Protein AF-A0A9C7UK19-F1 (afdb_monomer)

Structure (mmCIF, N/CA/C/O backbone):
data_AF-A0A9C7UK19-F1
#
_entry.id   AF-A0A9C7UK19-F1
#
loop_
_atom_site.group_PDB
_atom_site.id
_atom_site.type_symbol
_atom_site.label_atom_id
_atom_site.label_alt_id
_atom_site.label_comp_id
_atom_site.label_asym_id
_atom_site.label_entity_id
_atom_site.label_seq_id
_atom_site.pdbx_PDB_ins_code
_atom_site.Cartn_x
_atom_site.Cartn_y
_atom_site.Cartn_z
_atom_site.occupancy
_atom_site.B_iso_or_equiv
_atom_site.auth_seq_id
_atom_site.auth_comp_id
_atom_site.auth_asym_id
_atom_site.auth_atom_id
_atom_site.pdbx_PDB_model_num
ATOM 1 N N . MET A 1 1 ? -6.858 4.309 5.546 1.00 86.50 1 MET A N 1
ATOM 2 C CA . MET A 1 1 ? -5.712 3.876 6.383 1.00 86.50 1 MET A CA 1
ATOM 3 C C . MET A 1 1 ? -5.864 4.515 7.746 1.00 86.50 1 MET A C 1
ATOM 5 O O . MET A 1 1 ? -6.211 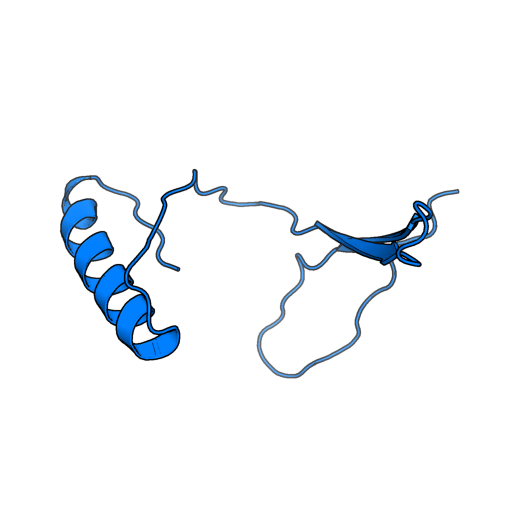5.690 7.801 1.00 86.50 1 MET A O 1
ATOM 9 N N . ARG A 1 2 ? -5.595 3.773 8.821 1.00 90.62 2 ARG A N 1
ATOM 10 C CA . ARG A 1 2 ? -5.650 4.281 10.194 1.00 90.62 2 ARG A CA 1
ATOM 11 C C . ARG A 1 2 ? -4.419 3.808 10.961 1.00 90.62 2 ARG A C 1
ATOM 13 O O . ARG A 1 2 ? -3.987 2.677 10.763 1.00 90.62 2 ARG A O 1
ATOM 20 N N . VAL A 1 3 ? -3.855 4.671 11.802 1.00 93.19 3 VAL A N 1
ATOM 21 C CA . VAL A 1 3 ? -2.739 4.318 12.692 1.00 93.19 3 VAL A CA 1
ATOM 22 C C . VAL A 1 3 ? -3.313 3.973 14.062 1.00 93.19 3 VAL A C 1
ATOM 24 O O . VAL A 1 3 ? -4.142 4.715 14.585 1.00 93.19 3 VAL A O 1
ATOM 27 N N . VAL A 1 4 ? -2.880 2.846 14.624 1.00 94.06 4 VAL A N 1
ATOM 28 C CA . VAL A 1 4 ? -3.327 2.326 15.920 1.00 94.06 4 VAL A CA 1
ATOM 29 C C . VAL A 1 4 ? -2.098 2.193 16.816 1.00 94.06 4 VAL A C 1
ATOM 31 O O . VAL A 1 4 ? -1.133 1.533 16.435 1.00 94.06 4 VAL A O 1
ATOM 34 N N . HIS A 1 5 ? -2.108 2.852 17.976 1.00 93.19 5 HIS A N 1
ATOM 35 C CA . HIS A 1 5 ? -0.972 2.854 18.909 1.00 93.19 5 HIS A CA 1
ATOM 36 C C . HIS A 1 5 ? -1.152 1.912 20.102 1.00 93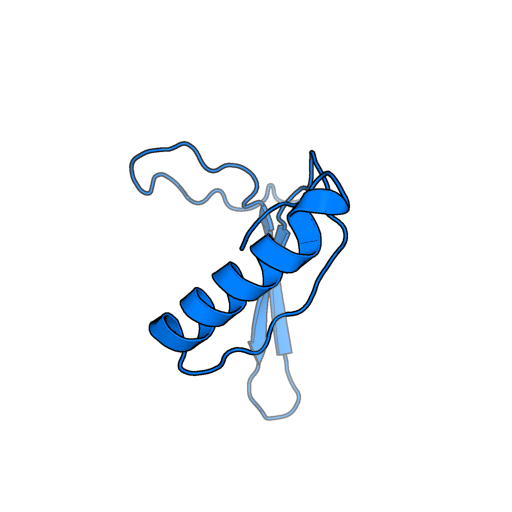.19 5 HIS A C 1
ATOM 38 O O . HIS A 1 5 ? -0.155 1.454 20.653 1.00 93.19 5 HIS A O 1
ATOM 44 N N . ASN A 1 6 ? -2.399 1.601 20.468 1.00 94.94 6 ASN A N 1
ATOM 45 C CA . ASN A 1 6 ? -2.732 0.800 21.643 1.00 94.94 6 ASN A CA 1
ATOM 46 C C . ASN A 1 6 ? -3.662 -0.352 21.243 1.00 94.94 6 ASN A C 1
ATOM 48 O O . ASN A 1 6 ? -4.459 -0.217 20.315 1.00 94.94 6 ASN A O 1
ATOM 52 N N . GLU A 1 7 ? -3.598 -1.464 21.967 1.00 93.88 7 GLU A N 1
ATOM 53 C CA . GLU A 1 7 ? -4.399 -2.661 21.680 1.00 93.88 7 GLU A CA 1
ATOM 54 C C . GLU A 1 7 ? -5.903 -2.443 21.909 1.00 93.88 7 GLU A C 1
ATOM 56 O O . GLU A 1 7 ? -6.727 -2.910 21.127 1.00 93.88 7 GLU A O 1
ATOM 61 N N . GLU A 1 8 ? -6.272 -1.646 22.911 1.00 95.94 8 GLU A N 1
ATOM 62 C CA . GLU A 1 8 ? -7.672 -1.367 23.271 1.00 95.94 8 GLU A CA 1
ATOM 63 C C . GLU A 1 8 ? -8.486 -0.757 22.118 1.00 95.94 8 GLU A C 1
ATOM 65 O O . GLU A 1 8 ? -9.678 -1.018 21.967 1.00 95.94 8 GLU A O 1
ATOM 70 N N . VAL A 1 9 ? -7.837 0.044 21.268 1.00 94.88 9 VAL A N 1
ATOM 71 C CA . VAL A 1 9 ? -8.473 0.716 20.123 1.00 94.88 9 VAL A CA 1
ATOM 72 C C . VAL A 1 9 ? -8.379 -0.095 18.830 1.00 94.88 9 VAL A C 1
ATOM 74 O O . VAL A 1 9 ? -8.848 0.356 17.783 1.00 94.88 9 VAL A O 1
ATOM 77 N N . LEU A 1 10 ? -7.780 -1.286 18.868 1.00 94.44 10 LEU A N 1
ATOM 78 C CA . LEU A 1 10 ? -7.521 -2.070 17.670 1.00 94.44 10 LEU A CA 1
ATOM 79 C C . LEU A 1 10 ? -8.808 -2.601 17.034 1.00 94.44 10 LEU A C 1
ATOM 81 O O . LEU A 1 10 ? -9.054 -2.363 15.851 1.00 94.44 10 LEU A O 1
ATOM 85 N N . LEU A 1 11 ? -9.639 -3.298 17.814 1.00 95.81 11 LEU A N 1
ATOM 86 C CA . LEU A 1 11 ? -10.843 -3.960 17.299 1.00 95.81 11 LEU A CA 1
ATOM 87 C C . LEU A 1 11 ? -11.837 -2.955 16.709 1.00 95.81 11 LEU A C 1
ATOM 89 O O . LEU A 1 11 ? -12.348 -3.160 15.607 1.00 95.81 11 LEU A O 1
ATOM 93 N N . SER A 1 12 ? -12.050 -1.833 17.399 1.00 95.38 12 SER A N 1
ATOM 94 C CA . SER A 1 12 ? -12.908 -0.754 16.907 1.00 95.38 12 SER A CA 1
ATOM 95 C C . SER A 1 12 ? -12.340 -0.112 15.637 1.00 95.38 12 SER A C 1
ATOM 97 O O . SER A 1 12 ? -13.079 0.138 14.684 1.00 95.38 12 SER A O 1
ATOM 99 N N . SER A 1 13 ? -11.019 0.088 15.565 1.00 95.50 13 SER A N 1
ATOM 100 C CA . SER A 1 13 ? -10.363 0.632 14.370 1.00 95.50 13 SER A CA 1
ATOM 101 C C . SER A 1 13 ? -10.501 -0.286 13.156 1.00 95.50 13 SER A C 1
ATOM 103 O O . SER A 1 13 ? -10.693 0.214 12.045 1.00 95.50 13 SER A O 1
ATOM 105 N N . ILE A 1 14 ? -10.438 -1.609 13.348 1.00 96.19 14 ILE A N 1
ATOM 106 C CA . ILE A 1 14 ? -10.652 -2.588 12.274 1.00 96.19 14 ILE A CA 1
ATOM 107 C C . ILE A 1 14 ? -12.079 -2.467 11.738 1.00 96.19 14 ILE A C 1
ATOM 109 O O . ILE A 1 14 ? -12.247 -2.247 10.542 1.00 96.19 14 ILE A O 1
ATOM 113 N N . GLN A 1 15 ? -13.093 -2.530 12.606 1.00 96.31 15 GLN A N 1
ATOM 114 C CA . GLN A 1 15 ? -14.506 -2.485 12.200 1.00 96.31 15 GLN A CA 1
ATOM 115 C C . GLN A 1 15 ? -14.845 -1.229 11.384 1.00 96.31 15 GLN A C 1
ATOM 117 O O . GLN A 1 15 ? -15.492 -1.304 10.334 1.00 96.31 15 GLN A O 1
ATOM 122 N N . VAL A 1 16 ? -14.362 -0.070 11.837 1.00 96.31 16 VAL A N 1
ATOM 123 C CA . VAL A 1 16 ? -14.552 1.202 11.129 1.00 96.31 16 VAL A CA 1
ATOM 124 C C . VAL A 1 16 ? -13.851 1.175 9.771 1.00 96.31 16 VAL A C 1
ATOM 126 O O . VAL A 1 16 ? -14.462 1.501 8.757 1.00 96.31 16 VAL A O 1
ATOM 129 N N . THR A 1 17 ? -12.592 0.730 9.724 1.00 96.56 17 THR A N 1
ATOM 130 C CA . THR A 1 17 ? -11.809 0.708 8.477 1.00 96.56 17 THR A CA 1
ATOM 131 C C . THR A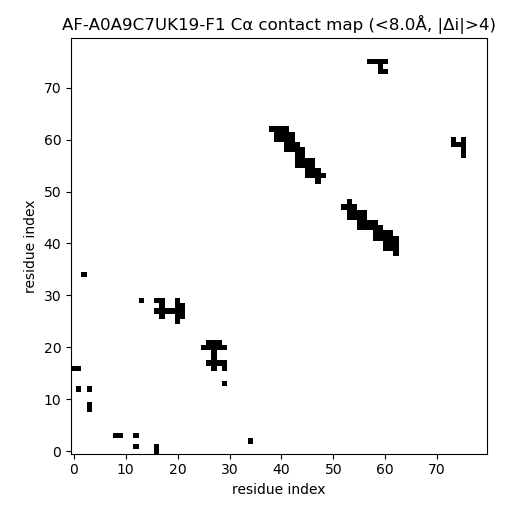 1 17 ? -12.395 -0.270 7.453 1.00 96.56 17 THR A C 1
ATOM 133 O O . THR A 1 17 ? -12.397 0.034 6.264 1.00 96.56 17 THR A O 1
ATOM 136 N N . GLN A 1 18 ? -12.931 -1.414 7.890 1.00 97.38 18 GLN A N 1
ATOM 137 C CA . GLN A 1 18 ? -13.627 -2.364 7.012 1.00 97.38 18 GLN A CA 1
ATOM 138 C C . GLN A 1 18 ? -14.897 -1.757 6.411 1.00 97.38 18 GLN A C 1
ATOM 140 O O . GLN A 1 18 ? -15.159 -1.928 5.222 1.00 97.38 18 GLN A O 1
ATOM 145 N N . SER A 1 19 ? -15.658 -1.012 7.215 1.00 97.19 19 SER A N 1
ATOM 146 C CA . SER A 1 19 ? -16.872 -0.328 6.761 1.00 97.19 19 SER A CA 1
ATOM 147 C C . SER A 1 19 ? -16.551 0.757 5.724 1.00 97.19 19 SER A C 1
ATOM 149 O O . SER A 1 19 ? -17.194 0.825 4.677 1.00 97.19 19 SER A O 1
ATOM 151 N N . GLU A 1 20 ? -15.510 1.562 5.968 1.00 96.81 20 GLU A N 1
ATOM 152 C CA . GLU A 1 20 ? -15.001 2.553 5.008 1.00 96.81 20 GLU A CA 1
ATOM 153 C C . GLU A 1 20 ? -14.500 1.888 3.716 1.00 96.81 20 GLU A C 1
ATOM 155 O O . GLU A 1 20 ? -14.799 2.361 2.619 1.00 96.81 20 GLU A O 1
ATOM 160 N N . ALA A 1 21 ? -13.770 0.773 3.831 1.00 97.12 21 ALA A N 1
ATOM 161 C CA . ALA A 1 21 ? -13.257 0.035 2.682 1.00 97.12 21 ALA A CA 1
ATOM 162 C C . ALA A 1 21 ? -14.388 -0.547 1.821 1.00 97.12 21 ALA A C 1
ATOM 164 O O . ALA A 1 21 ? -14.365 -0.401 0.597 1.00 97.12 21 ALA A O 1
ATOM 165 N N . GLN A 1 22 ? -15.419 -1.117 2.453 1.00 97.31 22 GLN A N 1
ATOM 166 C CA . GLN A 1 22 ? -16.603 -1.614 1.757 1.00 97.31 22 GLN A CA 1
ATOM 167 C C . GLN A 1 22 ? -17.316 -0.495 0.997 1.00 97.31 22 GLN A C 1
ATOM 169 O O . GLN A 1 22 ? -17.670 -0.672 -0.166 1.00 97.31 22 GLN A O 1
ATOM 174 N N . ALA A 1 23 ? -17.512 0.660 1.635 1.00 97.19 23 ALA A N 1
ATOM 175 C CA . ALA A 1 23 ? -18.214 1.784 1.028 1.00 97.19 23 ALA A CA 1
ATOM 176 C C . ALA A 1 23 ? -17.424 2.431 -0.126 1.00 97.19 23 ALA A C 1
ATOM 178 O O . ALA A 1 23 ? -18.022 2.831 -1.122 1.00 97.19 23 ALA A O 1
ATOM 179 N N . ALA A 1 24 ? -16.095 2.534 -0.010 1.00 96.56 24 ALA A N 1
ATOM 180 C CA . ALA A 1 24 ? -15.256 3.224 -0.993 1.00 96.56 24 ALA A CA 1
ATOM 181 C C . ALA A 1 24 ? -14.753 2.322 -2.134 1.00 96.56 24 ALA A C 1
ATOM 183 O O . ALA A 1 24 ? -14.595 2.793 -3.259 1.00 96.56 24 ALA A O 1
ATOM 184 N N . PHE A 1 25 ? -14.482 1.044 -1.851 1.00 96.06 25 PHE A N 1
ATOM 185 C CA . PHE A 1 25 ? -13.834 0.112 -2.784 1.00 96.06 25 PHE A CA 1
ATOM 186 C C . PHE A 1 25 ? -14.662 -1.151 -3.065 1.00 96.06 25 PHE A C 1
ATOM 188 O O . PHE A 1 25 ? -14.253 -1.967 -3.887 1.00 96.06 25 PHE A O 1
ATOM 195 N N . GLY A 1 26 ? -15.806 -1.337 -2.395 1.00 96.19 26 GLY A N 1
ATOM 196 C CA . GLY A 1 26 ? -16.679 -2.502 -2.581 1.00 96.19 26 GLY A CA 1
ATOM 197 C C . GLY A 1 26 ? -16.180 -3.796 -1.929 1.00 96.19 26 GLY A C 1
ATOM 198 O O . GLY A 1 26 ? -16.780 -4.846 -2.148 1.00 96.19 26 GLY A O 1
ATOM 199 N N . SER A 1 27 ? -15.103 -3.738 -1.139 1.00 95.88 27 SER A N 1
ATOM 200 C CA . SER A 1 27 ? -14.524 -4.885 -0.432 1.00 95.88 27 SER A CA 1
ATOM 201 C C . SER A 1 27 ? -14.138 -4.497 0.998 1.00 95.88 27 SER A C 1
ATOM 203 O O . SER A 1 27 ? -13.487 -3.465 1.177 1.00 95.88 27 SER A O 1
ATOM 205 N N . PRO A 1 28 ? -14.459 -5.314 2.021 1.00 96.81 28 PRO A N 1
ATOM 206 C CA . PRO A 1 28 ? -14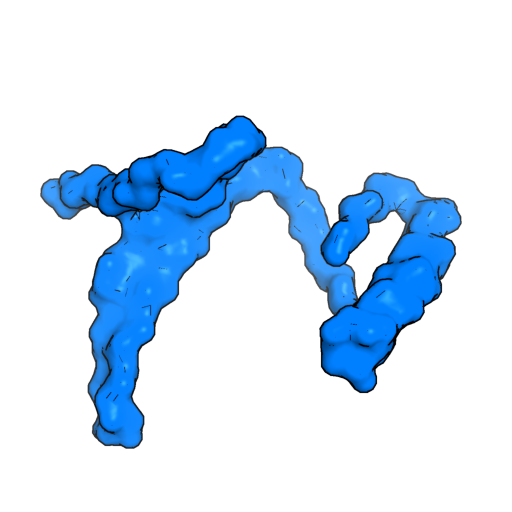.153 -5.004 3.413 1.00 96.81 28 PRO A CA 1
ATOM 207 C C . PRO A 1 28 ? -12.786 -5.562 3.837 1.00 96.81 28 PRO A C 1
ATOM 209 O O . PRO A 1 28 ? -12.450 -5.551 5.020 1.00 96.81 28 PRO A O 1
ATOM 212 N N . VAL A 1 29 ? -12.009 -6.130 2.908 1.00 97.06 29 VAL A N 1
ATOM 213 C CA . VAL A 1 29 ? -10.733 -6.776 3.226 1.00 97.06 29 VAL A CA 1
ATOM 214 C C . VAL A 1 29 ? -9.727 -5.727 3.689 1.00 97.06 29 VAL A C 1
ATOM 216 O O . VAL A 1 29 ? -9.451 -4.751 2.995 1.00 97.06 29 VAL A O 1
ATOM 219 N N . VAL A 1 30 ? -9.147 -5.958 4.864 1.00 96.25 30 VAL A N 1
ATOM 220 C CA . VAL A 1 30 ? -8.104 -5.116 5.455 1.00 96.25 30 VAL A CA 1
ATOM 221 C C . VAL A 1 30 ? -6.951 -5.992 5.927 1.00 96.25 30 VAL A C 1
ATOM 223 O O . VAL A 1 30 ? -7.146 -7.142 6.314 1.00 96.25 30 VAL A O 1
ATOM 226 N N . TYR A 1 31 ? -5.748 -5.432 5.912 1.00 95.88 31 TYR A N 1
ATOM 227 C CA . TYR A 1 31 ? -4.557 -6.031 6.500 1.00 95.88 31 TYR A CA 1
ATOM 228 C C . TYR A 1 31 ? -3.878 -5.003 7.406 1.00 95.88 31 TYR A C 1
ATOM 230 O O . TYR A 1 31 ? -4.180 -3.808 7.350 1.00 95.88 31 TYR A O 1
ATOM 238 N N . MET A 1 32 ? -2.970 -5.472 8.256 1.00 94.56 32 MET A N 1
ATOM 239 C CA . MET A 1 32 ? -2.193 -4.623 9.150 1.00 94.56 32 MET A CA 1
ATOM 240 C C . MET A 1 32 ? -0.714 -4.724 8.808 1.00 94.56 32 MET A C 1
ATOM 242 O O . MET A 1 32 ? -0.207 -5.798 8.494 1.00 94.56 32 MET A O 1
ATOM 246 N N . GLU A 1 33 ? -0.020 -3.600 8.910 1.00 95.44 33 GLU A N 1
ATOM 247 C CA . GLU A 1 33 ? 1.421 -3.503 8.731 1.00 95.44 33 GLU A CA 1
ATOM 248 C C . GLU A 1 33 ? 2.040 -2.679 9.862 1.00 95.44 33 GLU A C 1
ATOM 250 O O . GLU A 1 33 ? 1.371 -1.881 10.526 1.00 95.44 33 GLU A O 1
ATOM 255 N N . LYS A 1 34 ? 3.340 -2.870 10.092 1.00 93.75 34 LYS A N 1
ATOM 256 C CA . LYS A 1 34 ? 4.074 -2.110 11.102 1.00 93.75 34 LYS A CA 1
ATOM 257 C C . LYS A 1 34 ? 4.163 -0.640 10.691 1.00 93.75 34 LYS A C 1
ATOM 259 O O . LYS A 1 34 ? 4.718 -0.314 9.644 1.00 93.75 34 LYS A O 1
ATOM 264 N N . PHE A 1 35 ? 3.706 0.255 11.562 1.00 92.56 35 PHE A N 1
ATOM 265 C CA . PHE A 1 35 ? 3.810 1.691 11.333 1.00 92.56 35 PHE A CA 1
ATOM 266 C C . PHE A 1 35 ? 5.240 2.203 11.577 1.00 92.56 35 PHE A C 1
ATOM 268 O O . PHE A 1 35 ? 5.803 2.033 12.661 1.00 92.56 35 PHE A O 1
ATOM 275 N N . LEU A 1 36 ? 5.827 2.858 10.573 1.00 91.12 36 LEU A N 1
ATOM 276 C CA . LEU A 1 36 ? 7.122 3.536 10.668 1.00 91.12 36 LEU A CA 1
ATOM 277 C C . LEU A 1 36 ? 6.890 5.044 10.827 1.00 91.12 36 LEU A C 1
ATOM 279 O O . LEU A 1 36 ? 6.183 5.639 10.023 1.00 91.12 36 LEU A O 1
ATOM 283 N N . GLN A 1 37 ? 7.497 5.672 11.840 1.00 87.00 37 GLN A N 1
ATOM 284 C CA . GLN A 1 37 ? 7.243 7.086 12.177 1.00 87.00 37 GLN A CA 1
ATOM 285 C C . GLN A 1 37 ? 7.938 8.096 11.253 1.00 87.00 37 GLN A C 1
ATOM 287 O O . GLN A 1 37 ? 7.403 9.170 10.998 1.00 87.00 37 GLN A O 1
ATOM 292 N N . ARG A 1 38 ? 9.143 7.780 10.761 1.00 87.56 38 ARG A N 1
ATOM 293 C CA . ARG A 1 38 ? 9.905 8.639 9.835 1.00 87.56 38 ARG A CA 1
ATOM 294 C C . ARG A 1 38 ? 10.338 7.862 8.585 1.00 87.56 38 ARG A C 1
ATOM 296 O O . ARG A 1 38 ? 11.537 7.695 8.363 1.00 87.56 38 ARG A O 1
ATOM 303 N N . PRO A 1 39 ? 9.392 7.315 7.800 1.00 88.38 39 PRO A N 1
ATOM 304 C CA . PRO A 1 39 ? 9.732 6.572 6.602 1.00 88.38 39 PRO A CA 1
ATOM 305 C C . PRO A 1 39 ? 10.076 7.541 5.469 1.00 88.38 39 PRO A C 1
ATOM 307 O O . PRO A 1 39 ? 9.453 8.594 5.329 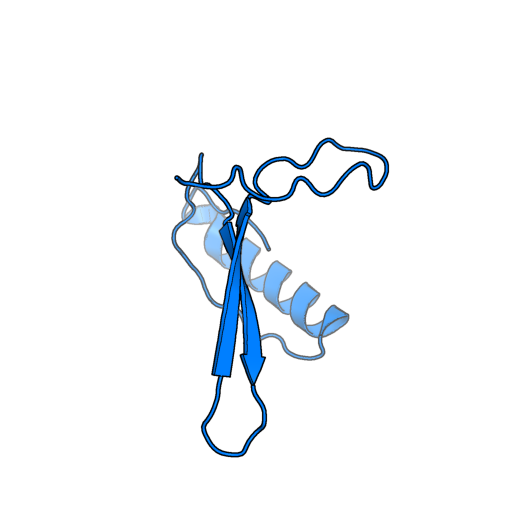1.00 88.38 39 PRO A O 1
ATOM 310 N N . ARG A 1 40 ? 11.023 7.153 4.612 1.00 88.88 40 ARG A N 1
ATOM 311 C CA . ARG A 1 40 ? 11.127 7.751 3.277 1.00 88.88 40 ARG A CA 1
ATOM 312 C C . ARG A 1 40 ? 10.192 7.003 2.338 1.00 88.88 40 ARG A C 1
ATOM 314 O O . ARG A 1 40 ? 10.260 5.777 2.269 1.00 88.88 40 ARG A O 1
ATOM 321 N N . ARG A 1 41 ? 9.327 7.718 1.619 1.00 89.31 41 ARG A N 1
ATOM 322 C CA . ARG A 1 41 ? 8.475 7.136 0.576 1.00 89.31 41 ARG A CA 1
ATOM 323 C C . ARG A 1 41 ? 9.206 7.236 -0.753 1.00 89.31 41 ARG A C 1
ATOM 325 O O . ARG A 1 41 ? 9.237 8.306 -1.350 1.00 89.31 41 ARG A O 1
ATOM 332 N N . VAL A 1 42 ? 9.773 6.123 -1.200 1.00 90.06 42 VAL A N 1
ATOM 333 C CA . VAL A 1 42 ? 10.437 6.021 -2.501 1.00 90.06 42 VAL A CA 1
ATOM 334 C C . VAL A 1 42 ? 9.581 5.163 -3.426 1.00 90.06 42 VAL A C 1
ATOM 336 O O . VAL A 1 42 ? 9.182 4.065 -3.048 1.00 90.06 42 VAL A O 1
ATOM 339 N N . GLU A 1 43 ? 9.287 5.663 -4.622 1.00 92.25 43 GLU A N 1
ATOM 340 C CA . GLU A 1 43 ? 8.558 4.932 -5.663 1.00 92.25 43 GLU A CA 1
ATOM 341 C C . GLU A 1 43 ? 9.438 4.735 -6.904 1.00 92.25 43 GLU A C 1
ATOM 343 O O . GLU A 1 43 ? 10.207 5.620 -7.275 1.00 92.25 43 GLU A O 1
ATOM 348 N N . ILE A 1 44 ? 9.329 3.576 -7.558 1.00 92.94 44 ILE A N 1
ATOM 349 C CA . ILE A 1 44 ? 10.084 3.249 -8.775 1.00 92.94 44 ILE A CA 1
ATOM 350 C C . ILE A 1 44 ? 9.088 3.071 -9.915 1.00 92.94 44 ILE A C 1
ATOM 352 O O . ILE A 1 44 ? 8.146 2.288 -9.817 1.00 92.94 44 ILE A O 1
ATOM 356 N N . GLN A 1 45 ? 9.296 3.799 -11.010 1.00 94.88 45 GLN A N 1
ATOM 357 C CA . GLN A 1 45 ? 8.478 3.634 -12.207 1.00 94.88 45 GLN A 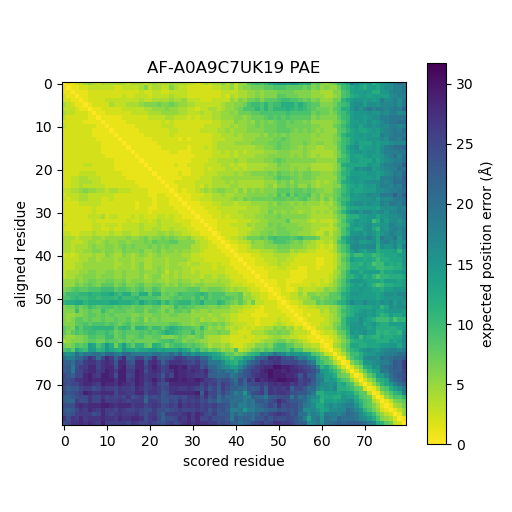CA 1
ATOM 358 C C . GLN A 1 45 ? 9.032 2.490 -13.051 1.00 94.88 45 GLN A C 1
ATOM 360 O O . GLN A 1 45 ? 10.195 2.534 -13.441 1.00 94.88 45 GLN A O 1
ATOM 365 N N . VAL A 1 46 ? 8.183 1.526 -13.396 1.00 95.00 46 VAL A N 1
ATOM 366 C CA . VAL A 1 46 ? 8.513 0.428 -14.314 1.00 95.00 46 VAL A CA 1
ATOM 367 C C . VAL A 1 46 ? 7.672 0.565 -15.587 1.00 95.00 46 VAL A C 1
ATOM 369 O O . VAL A 1 46 ? 6.513 0.983 -15.516 1.00 95.00 46 VAL A O 1
ATOM 372 N N . LEU A 1 47 ? 8.267 0.264 -16.743 1.00 96.31 47 LEU A N 1
ATOM 373 C CA . LEU A 1 47 ? 7.602 0.088 -18.037 1.00 96.31 47 LEU A CA 1
ATOM 374 C C . LEU A 1 47 ? 7.930 -1.312 -18.556 1.00 96.31 47 LEU A C 1
ATOM 376 O O . LEU A 1 47 ? 9.096 -1.693 -18.554 1.00 96.31 47 LEU A O 1
ATOM 380 N N . ALA A 1 48 ? 6.924 -2.059 -19.000 1.00 96.81 48 ALA A N 1
ATOM 381 C CA . ALA A 1 48 ? 7.088 -3.403 -19.548 1.00 96.81 48 ALA A CA 1
ATOM 382 C C . ALA A 1 48 ? 6.357 -3.524 -20.888 1.00 96.81 48 ALA A C 1
ATOM 384 O O . ALA A 1 48 ? 5.322 -2.884 -21.080 1.00 96.81 48 ALA A O 1
ATOM 385 N N . ASP A 1 49 ? 6.896 -4.333 -21.799 1.00 96.25 49 ASP A N 1
ATOM 386 C CA . ASP A 1 49 ? 6.352 -4.530 -23.151 1.00 96.25 49 ASP A CA 1
ATOM 387 C C . ASP A 1 49 ? 5.425 -5.752 -23.280 1.00 96.25 49 ASP A C 1
ATOM 389 O O . ASP A 1 49 ? 4.816 -5.962 -24.326 1.00 96.25 49 ASP A O 1
ATOM 393 N N . GLY A 1 50 ? 5.307 -6.567 -22.226 1.00 94.75 50 GLY A N 1
ATOM 394 C CA . GLY A 1 50 ? 4.511 -7.799 -22.227 1.00 94.75 50 GLY A CA 1
ATOM 395 C C . GLY A 1 50 ? 5.151 -8.979 -22.973 1.00 94.75 50 GLY A C 1
ATOM 396 O O . GLY A 1 50 ? 4.574 -10.061 -22.978 1.00 94.75 50 GLY A O 1
ATOM 397 N N . GLN A 1 51 ? 6.343 -8.808 -23.552 1.00 96.44 51 GLN A N 1
ATOM 398 C CA . GLN A 1 51 ? 7.124 -9.848 -24.240 1.00 96.44 51 GLN A CA 1
ATOM 399 C C . GLN A 1 51 ? 8.285 -10.373 -23.381 1.00 96.44 51 GLN A C 1
ATOM 401 O O . GLN A 1 51 ? 9.159 -11.090 -23.863 1.00 96.44 51 GLN A O 1
ATOM 406 N N . GLY A 1 52 ? 8.286 -10.025 -22.092 1.00 94.56 52 GLY A N 1
ATOM 407 C CA . GLY A 1 52 ? 9.323 -10.399 -21.133 1.00 94.56 52 GLY A CA 1
ATOM 408 C C . GLY A 1 52 ? 10.368 -9.312 -20.890 1.00 94.56 52 GLY A C 1
ATOM 409 O O . GLY A 1 52 ? 11.225 -9.509 -20.030 1.00 94.56 52 GLY A O 1
ATOM 410 N N . ASN A 1 53 ? 10.284 -8.156 -21.561 1.00 94.31 53 ASN A N 1
ATOM 411 C CA . ASN A 1 53 ? 11.182 -7.037 -21.294 1.00 94.31 53 ASN A CA 1
ATOM 412 C C . ASN A 1 53 ? 10.519 -6.012 -20.365 1.00 94.31 53 ASN A C 1
ATOM 414 O O . ASN A 1 53 ? 9.342 -5.661 -20.500 1.00 94.31 53 ASN A O 1
ATOM 418 N N . ALA A 1 54 ? 11.303 -5.490 -19.425 1.00 96.25 54 ALA A N 1
ATOM 419 C CA . ALA A 1 54 ? 10.903 -4.393 -18.558 1.00 96.25 54 ALA A CA 1
ATOM 420 C C . ALA A 1 54 ? 12.095 -3.484 -18.249 1.00 96.25 54 ALA A C 1
ATOM 422 O O . ALA A 1 54 ? 13.231 -3.939 -18.130 1.00 96.25 54 ALA A O 1
ATOM 423 N N . VAL A 1 55 ? 11.826 -2.191 -18.092 1.00 95.75 55 VAL A N 1
ATOM 424 C CA . VAL A 1 55 ? 12.806 -1.171 -17.706 1.00 95.75 55 VAL A CA 1
ATOM 425 C C . VAL A 1 55 ? 12.280 -0.364 -16.525 1.00 95.75 55 VAL A C 1
ATOM 427 O O . VAL A 1 55 ? 11.086 -0.072 -16.442 1.00 95.75 55 VAL A O 1
ATOM 430 N N . HIS A 1 56 ? 13.169 0.033 -15.615 1.00 95.25 56 HIS A N 1
ATOM 431 C CA . HIS A 1 56 ? 12.844 0.958 -14.529 1.00 95.25 56 HIS A CA 1
ATOM 432 C C . HIS A 1 56 ? 13.402 2.358 -14.830 1.00 95.25 56 HIS A C 1
ATOM 434 O O . HIS A 1 56 ? 14.520 2.503 -15.316 1.00 95.25 56 HIS A O 1
ATOM 440 N N . LEU A 1 57 ? 12.638 3.412 -14.535 1.00 93.62 57 LEU A N 1
ATOM 441 C CA . LEU A 1 57 ? 12.976 4.807 -14.870 1.00 93.62 57 LEU A CA 1
ATOM 442 C C . LEU A 1 57 ? 13.532 5.592 -13.668 1.00 93.62 57 LEU A C 1
ATOM 444 O O . LEU A 1 57 ? 13.235 6.777 -13.498 1.00 93.62 57 LEU A O 1
ATOM 448 N N . GLY A 1 58 ? 14.329 4.918 -12.838 1.00 89.69 58 GLY A N 1
ATOM 449 C CA . GLY A 1 58 ? 14.886 5.467 -11.598 1.00 89.69 58 GLY A CA 1
ATOM 450 C C . GLY A 1 58 ? 13.878 5.574 -10.449 1.00 89.69 58 GLY A C 1
ATOM 451 O O . GLY A 1 58 ? 12.709 5.194 -10.573 1.00 89.69 58 GLY A O 1
ATOM 452 N N . ASP A 1 59 ? 14.360 6.075 -9.316 1.00 89.25 59 ASP A N 1
ATOM 453 C CA . ASP A 1 59 ? 13.601 6.268 -8.085 1.00 89.25 59 ASP A CA 1
ATOM 454 C C . ASP A 1 59 ? 13.022 7.688 -7.974 1.00 89.25 59 ASP A C 1
ATOM 456 O O . ASP A 1 59 ? 13.557 8.658 -8.511 1.00 89.25 59 ASP A O 1
ATOM 460 N N . ARG A 1 60 ? 11.891 7.836 -7.285 1.00 88.62 60 ARG A N 1
ATO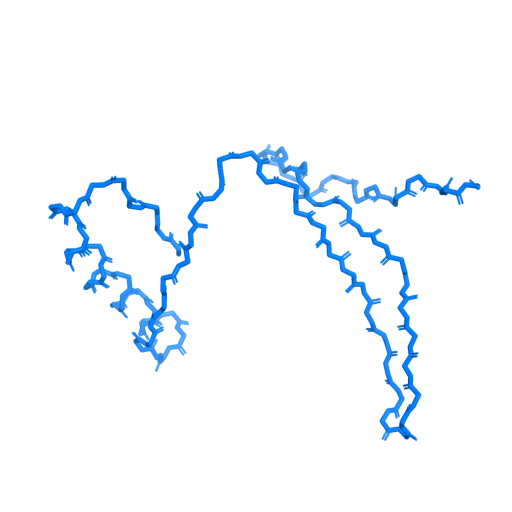M 461 C CA . ARG A 1 60 ? 11.308 9.138 -6.943 1.00 88.62 60 ARG A CA 1
ATOM 462 C C . ARG A 1 60 ? 11.071 9.204 -5.444 1.00 88.62 60 ARG A C 1
ATOM 464 O O . ARG A 1 60 ? 10.384 8.350 -4.889 1.00 88.62 60 ARG A O 1
ATOM 471 N N . ASP A 1 61 ? 11.603 10.242 -4.805 1.00 86.31 61 ASP A N 1
ATOM 472 C CA . ASP A 1 61 ? 11.318 10.542 -3.403 1.00 86.31 61 ASP A CA 1
ATOM 473 C C . ASP A 1 61 ? 10.022 11.359 -3.298 1.00 86.31 61 ASP A C 1
ATOM 475 O O . ASP A 1 61 ? 9.927 12.497 -3.767 1.00 86.31 61 ASP A O 1
ATOM 479 N N . CYS A 1 62 ? 9.007 10.756 -2.686 1.00 81.75 62 CYS A N 1
ATOM 480 C CA . CYS A 1 62 ? 7.692 11.336 -2.438 1.00 81.75 62 CYS A CA 1
ATOM 481 C C . CYS A 1 62 ? 7.454 11.637 -0.951 1.00 81.75 62 CYS A C 1
ATOM 483 O O . CYS A 1 62 ? 6.309 11.813 -0.540 1.00 81.75 62 CYS A O 1
ATOM 485 N N . SER A 1 63 ? 8.513 11.700 -0.136 1.00 75.12 63 SER A N 1
ATOM 486 C CA . SER A 1 63 ? 8.422 11.995 1.304 1.00 75.12 63 SER A CA 1
ATOM 487 C C . SER A 1 63 ? 8.017 13.447 1.596 1.00 75.12 63 SER A C 1
ATOM 489 O O . SER A 1 63 ? 7.559 13.759 2.693 1.00 75.12 63 SER A O 1
ATOM 491 N N . LEU A 1 64 ? 8.178 14.346 0.620 1.00 64.31 64 LEU A N 1
ATOM 492 C CA . LEU A 1 64 ? 7.804 15.754 0.725 1.00 64.31 64 LEU A CA 1
ATOM 493 C C . LEU A 1 64 ? 6.379 15.970 0.208 1.00 64.31 64 LEU A C 1
ATOM 495 O O . LEU A 1 64 ? 6.148 16.109 -0.991 1.00 64.31 64 LEU A O 1
ATOM 499 N N . SER A 1 65 ? 5.426 16.056 1.128 1.00 51.53 65 SER A N 1
ATOM 500 C CA . SER A 1 65 ? 4.062 16.508 0.851 1.00 51.53 65 SER A CA 1
ATOM 501 C C . SER A 1 65 ? 3.766 17.744 1.698 1.00 51.53 65 SER A C 1
ATOM 503 O O . SER A 1 65 ? 3.385 17.623 2.860 1.00 51.53 65 SER A O 1
ATOM 505 N N . VAL A 1 66 ? 3.972 18.939 1.133 1.00 48.66 66 VAL A N 1
ATOM 506 C CA . VAL A 1 66 ? 3.502 20.190 1.747 1.00 48.66 66 VAL A CA 1
ATOM 507 C C . VAL A 1 66 ? 2.019 20.329 1.419 1.00 48.66 66 VAL A C 1
ATOM 509 O O . VAL A 1 66 ? 1.614 20.218 0.260 1.00 48.66 66 VAL A O 1
ATOM 512 N N . ALA A 1 67 ? 1.206 20.503 2.457 1.00 48.56 67 ALA A N 1
ATOM 513 C CA . ALA A 1 67 ? -0.222 20.722 2.330 1.00 48.56 67 ALA A CA 1
ATOM 514 C C . ALA A 1 67 ? -0.493 21.931 1.420 1.00 48.56 67 ALA A C 1
ATOM 516 O O . ALA A 1 67 ? 0.131 22.982 1.562 1.00 48.56 67 ALA A O 1
ATOM 517 N N . THR A 1 68 ? -1.489 21.789 0.545 1.00 37.38 68 THR A N 1
ATOM 518 C CA . THR A 1 68 ? -2.019 22.795 -0.394 1.00 37.38 68 THR A CA 1
ATOM 519 C C . THR A 1 68 ? -1.223 22.993 -1.698 1.00 37.38 68 THR A C 1
ATOM 521 O O . THR A 1 68 ? -0.207 23.674 -1.746 1.00 37.38 68 THR A O 1
ATOM 524 N N . ARG A 1 69 ? -1.816 22.482 -2.794 1.00 28.92 69 ARG A N 1
ATOM 525 C CA . ARG A 1 69 ? -1.503 22.719 -4.220 1.00 28.92 69 ARG A CA 1
ATOM 526 C C . ARG A 1 69 ? -0.314 21.922 -4.784 1.00 28.92 69 ARG A C 1
ATOM 528 O O . ARG A 1 69 ? 0.819 22.033 -4.349 1.00 28.92 69 ARG A O 1
ATOM 535 N N . LYS A 1 70 ? -0.601 21.125 -5.822 1.00 44.59 70 LYS A N 1
ATOM 536 C CA . LYS A 1 70 ? 0.349 20.312 -6.604 1.00 44.59 70 LYS A CA 1
ATOM 537 C C . LYS A 1 70 ? 1.508 21.195 -7.102 1.00 44.59 70 LYS A C 1
ATOM 539 O O . LYS A 1 70 ? 1.377 21.841 -8.137 1.00 44.59 70 LYS A O 1
ATOM 544 N N . SER A 1 71 ? 2.624 21.249 -6.376 1.00 39.22 71 SER A N 1
ATOM 545 C CA . SER A 1 71 ? 3.802 22.032 -6.761 1.00 39.22 71 SER A CA 1
ATOM 546 C C . SER A 1 71 ? 5.039 21.141 -6.841 1.00 39.22 71 SER A C 1
ATOM 548 O O . SER 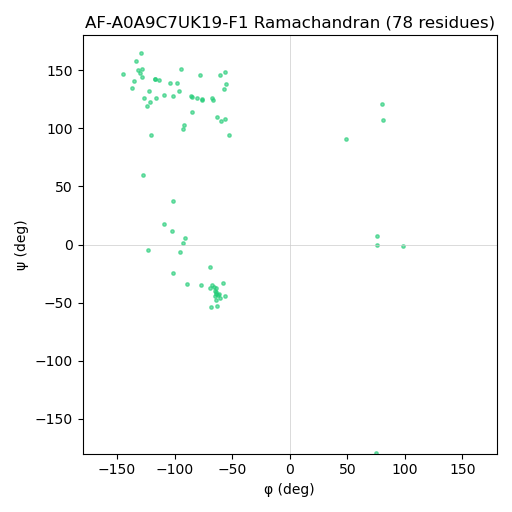A 1 71 ? 5.421 20.509 -5.863 1.00 39.22 71 SER A O 1
ATOM 550 N N . SER A 1 72 ? 5.603 21.097 -8.051 1.00 42.16 72 SER A N 1
ATOM 551 C CA . SER A 1 72 ? 6.930 20.588 -8.431 1.00 42.16 72 SER A CA 1
ATOM 552 C C . SER A 1 72 ? 7.335 19.196 -7.916 1.00 42.16 72 SER A C 1
ATOM 554 O O . SER A 1 72 ? 8.031 19.029 -6.919 1.00 42.16 72 SER A O 1
ATOM 556 N N . ARG A 1 73 ? 7.017 18.176 -8.729 1.00 42.94 73 ARG A N 1
ATOM 557 C CA . ARG A 1 73 ? 7.695 16.867 -8.715 1.00 42.94 73 ARG A CA 1
ATOM 558 C C . ARG A 1 73 ? 9.201 17.077 -8.923 1.00 42.94 73 ARG A C 1
ATOM 560 O O . ARG A 1 73 ? 9.620 17.403 -10.034 1.00 42.94 73 ARG A O 1
ATOM 567 N N . ARG A 1 74 ? 10.019 16.893 -7.885 1.00 44.34 74 ARG A N 1
ATOM 568 C CA . ARG A 1 74 ? 11.480 16.853 -8.041 1.00 44.34 74 ARG A CA 1
ATOM 569 C C . ARG A 1 74 ? 11.884 15.506 -8.642 1.00 44.34 74 ARG A C 1
ATOM 571 O O . ARG A 1 74 ? 11.532 14.457 -8.113 1.00 44.34 74 ARG A O 1
ATOM 578 N N . ARG A 1 75 ? 12.614 15.544 -9.763 1.00 41.75 75 ARG A N 1
ATOM 579 C CA . ARG A 1 75 ? 13.426 14.404 -10.219 1.00 41.75 75 ARG A CA 1
ATOM 580 C C . ARG A 1 75 ? 14.470 14.086 -9.135 1.00 41.75 75 ARG A C 1
ATOM 582 O O . ARG A 1 75 ? 14.942 15.036 -8.501 1.00 41.75 75 ARG A O 1
ATOM 589 N N . PRO A 1 76 ? 14.843 12.810 -8.936 1.00 48.34 76 PRO A N 1
ATOM 590 C CA . PRO A 1 76 ? 15.949 12.468 -8.047 1.00 48.34 76 PRO A CA 1
ATOM 591 C C . PRO A 1 76 ? 17.227 13.202 -8.499 1.00 48.34 76 PRO A C 1
ATOM 593 O O . PRO A 1 76 ? 17.396 13.458 -9.702 1.00 48.34 76 PRO A O 1
ATOM 596 N N . PRO A 1 77 ? 18.131 13.571 -7.573 1.00 46.78 77 PRO A N 1
ATOM 597 C CA . PRO A 1 77 ? 19.470 13.994 -7.956 1.00 46.78 77 PRO A CA 1
ATOM 598 C C . PRO A 1 77 ? 20.118 12.864 -8.764 1.00 46.78 77 PRO A C 1
ATOM 600 O O . PRO A 1 77 ? 20.026 11.697 -8.391 1.00 46.78 77 PRO A O 1
ATOM 603 N N . ARG A 1 78 ? 20.746 13.200 -9.898 1.00 42.12 78 ARG A N 1
ATOM 604 C CA . ARG A 1 78 ? 21.559 12.236 -10.647 1.00 42.12 78 ARG A CA 1
ATOM 605 C C . ARG A 1 78 ? 22.668 11.760 -9.707 1.00 42.12 78 ARG A C 1
ATOM 607 O O . ARG A 1 78 ? 23.586 12.532 -9.440 1.00 42.12 78 ARG A O 1
ATOM 614 N N . TYR A 1 79 ? 22.572 10.531 -9.210 1.00 43.09 79 TYR A N 1
ATOM 615 C CA . TYR A 1 79 ? 23.723 9.843 -8.641 1.00 43.09 79 TYR A CA 1
ATOM 616 C C . TYR A 1 79 ? 24.727 9.668 -9.788 1.00 43.09 79 TYR A C 1
ATOM 618 O O . TYR A 1 79 ? 24.427 9.006 -10.783 1.00 43.09 79 TYR A O 1
ATOM 626 N N . ARG A 1 80 ? 25.836 10.407 -9.706 1.00 38.44 80 ARG A N 1
ATOM 627 C CA . ARG A 1 80 ? 27.049 10.137 -10.480 1.00 38.44 80 ARG A CA 1
ATOM 628 C C . ARG A 1 80 ? 27.790 8.988 -9.820 1.00 38.44 80 ARG A C 1
ATOM 630 O O . ARG A 1 80 ? 27.773 8.959 -8.569 1.00 38.44 80 ARG A O 1
#

Radius of gyration: 18.23 Å; 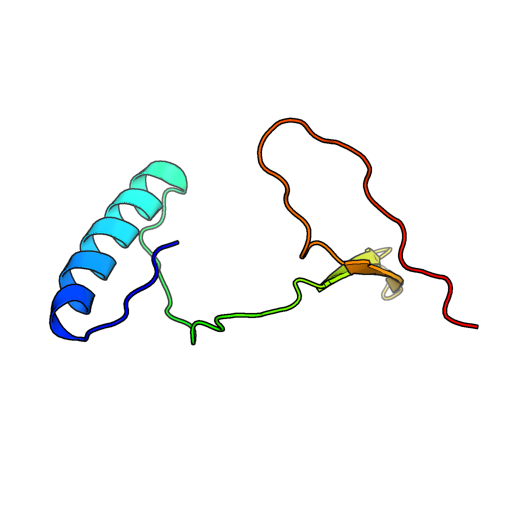Cα contacts (8 Å, |Δi|>4): 68; chains: 1; bounding box: 45×33×48 Å

Nearest PDB structures (foldseek):
  4qsl-assembly2_C  TM=8.868E-01  e=3.861E-04  Listeria monocytogenes
  4qsl-assembly2_D  TM=8.729E-01  e=3.600E-04  Listeria monocytogenes
  8hwl-assembly1_E  TM=8.207E-01  e=7.246E-04  Homo sapiens
  4qsl-assembly1_G  TM=8.880E-01  e=9.585E-04  Listeria monocytogenes
  7kbl-assembly1_A  TM=6.135E-01  e=1.028E-03  Hydrogenobacter thermophilus

Foldseek 3Di:
DDDDDDPVCVVVVLVVQLVVCCVPPVGSDDDDDDDDPQDWDKDWDKDDDVPPDIDIPDIFTPSDDDPDDDDDRDDPPPDD

Sequence (80 aa):
MRVVHNEEVLLSSIQVTQSEAQAAFGSPVVYMEKFLQRPRRVEIQVLADGQGNAVHLGDRDCSLSVATRKSSRRRPPRYR

Secondary structure (DSSP, 8-state):
-----SGGGHHHHHHHHHHHHHHHHS-------PPPSS---EEEEEEE-SSS-EEEEEEEE-----SSS----PPPP---

Mean predicted aligned error: 9.36 Å

pLDDT: mean 83.07, std 20.73, range [28.92, 97.38]

Solvent-accessible surface area (backbone atoms only — not comparable to full-atom values): 5579 Å² total; per-residue (Å²): 140,84,91,78,93,53,76,88,57,40,65,62,50,49,57,52,51,25,52,51,32,30,76,76,71,73,44,52,82,80,87,85,78,88,87,68,93,83,66,79,44,71,49,69,49,73,51,68,76,85,82,84,51,70,49,71,77,55,63,34,74,63,62,78,75,74,86,81,72,100,72,80,89,64,74,56,79,81,83,124